Protein AF-A0A179ULR3-F1 (afdb_monomer_lite)

Radius of gyration: 44.04 Å; chains: 1; bounding box: 113×71×104 Å

Organism: Blastomyces gilchristii (strain SLH14081) (NCBI:txid559298)

pLDDT: mean 71.06, std 9.96, range [42.88, 90.12]

Sequence (145 aa):
MSAPRGSESINNPKGEFHPSAPRSPPMETHGHKPGTKVSPADYAPEFHAQTLPAGSAPEDRTFVSHTGGQPPEERTSAVDALGGADSRELNRGLGQPVWGETSAQLHHDGQAHRKHHGSGLEGVGASSREYVEEEKEMQQRRDFE

Structure (mmCIF, N/CA/C/O backbone):
data_AF-A0A179ULR3-F1
#
_entry.id   AF-A0A179ULR3-F1
#
loop_
_atom_site.group_PDB
_atom_site.id
_atom_site.type_symbol
_atom_site.label_atom_id
_atom_site.label_alt_id
_atom_site.label_comp_id
_atom_site.label_asym_id
_atom_site.label_entity_id
_atom_site.label_seq_id
_atom_site.pdbx_PDB_ins_code
_atom_site.Cartn_x
_atom_site.Cartn_y
_atom_site.Cartn_z
_atom_site.occupancy
_atom_site.B_iso_or_equiv
_atom_site.auth_seq_id
_atom_site.auth_comp_id
_atom_site.auth_asym_id
_atom_site.auth_atom_id
_atom_site.pdbx_PDB_model_num
ATOM 1 N N . MET A 1 1 ? -41.518 44.313 71.964 1.00 42.88 1 MET A N 1
ATOM 2 C CA . MET A 1 1 ? -40.438 43.843 71.069 1.00 42.88 1 MET A CA 1
ATOM 3 C C . MET A 1 1 ? -40.676 42.363 70.805 1.00 42.88 1 MET A C 1
ATOM 5 O O . MET A 1 1 ? -40.733 41.616 71.768 1.00 42.88 1 MET A O 1
ATOM 9 N N . SER A 1 2 ? -40.941 41.955 69.560 1.00 49.84 2 SER A N 1
ATOM 10 C CA . SER A 1 2 ? -41.242 40.555 69.206 1.00 49.84 2 SER A CA 1
ATOM 11 C C . SER A 1 2 ? -40.124 40.030 68.303 1.00 49.84 2 SER A C 1
ATOM 13 O O . SER A 1 2 ? -39.762 40.708 67.344 1.00 49.84 2 SER A O 1
ATOM 15 N N . ALA A 1 3 ? -39.530 38.888 68.655 1.00 57.38 3 ALA A N 1
ATOM 16 C CA . ALA A 1 3 ? -38.401 38.291 67.937 1.00 57.38 3 ALA A CA 1
ATOM 17 C C . ALA A 1 3 ? -38.831 37.731 66.562 1.00 57.38 3 ALA A C 1
ATOM 19 O O . ALA A 1 3 ? -39.972 37.273 66.431 1.00 57.38 3 ALA A O 1
ATOM 20 N N . PRO A 1 4 ? -37.956 37.734 65.535 1.00 59.72 4 PRO A N 1
ATOM 21 C CA . PRO A 1 4 ? -38.292 37.159 64.239 1.00 59.72 4 PRO A CA 1
ATOM 22 C C . PRO A 1 4 ? -38.415 35.633 64.348 1.00 59.72 4 PRO A C 1
ATOM 24 O O . PRO A 1 4 ? -37.504 34.943 64.800 1.00 59.72 4 PRO A O 1
ATOM 27 N N . ARG A 1 5 ? -39.571 35.109 63.930 1.00 60.22 5 ARG A N 1
ATOM 28 C CA . ARG A 1 5 ? -39.838 33.672 63.807 1.00 60.22 5 ARG A CA 1
ATOM 29 C C . ARG A 1 5 ? -39.088 33.136 62.586 1.00 60.22 5 ARG A C 1
ATOM 31 O O . ARG A 1 5 ? -39.277 33.673 61.498 1.00 60.22 5 ARG A O 1
ATOM 38 N N . GLY A 1 6 ? -38.307 32.067 62.754 1.00 58.66 6 GLY A N 1
ATOM 39 C CA . GLY A 1 6 ? -37.864 31.240 61.624 1.00 58.66 6 GLY A CA 1
ATOM 40 C C . GLY A 1 6 ? -36.360 31.017 61.446 1.00 58.66 6 GLY A C 1
ATOM 41 O O . GLY A 1 6 ? -35.927 30.836 60.313 1.00 58.66 6 GLY A O 1
ATOM 42 N N . SER A 1 7 ? -35.554 30.974 62.512 1.00 54.75 7 SER A N 1
ATOM 43 C CA . SER A 1 7 ? -34.154 30.520 62.405 1.00 54.75 7 SER A CA 1
ATOM 44 C C . SER A 1 7 ? -34.010 29.003 62.196 1.00 54.75 7 SER A C 1
ATOM 46 O O . SER A 1 7 ? -32.960 28.558 61.741 1.00 54.75 7 SER A O 1
ATOM 48 N N . GLU A 1 8 ? -35.053 28.202 62.452 1.00 54.31 8 GLU A N 1
ATOM 49 C CA . GLU A 1 8 ? -35.050 26.749 62.190 1.00 54.31 8 GLU A CA 1
ATOM 50 C C . GLU A 1 8 ? -34.986 26.376 60.695 1.00 54.31 8 GLU A C 1
ATOM 52 O O . GLU A 1 8 ? -34.669 25.238 60.364 1.00 54.31 8 GLU A O 1
ATOM 57 N N . SER A 1 9 ? -35.271 27.301 59.771 1.00 54.28 9 SER A N 1
ATOM 58 C CA . SER A 1 9 ? -35.356 26.991 58.333 1.00 54.28 9 SER A CA 1
ATOM 59 C C . SER A 1 9 ? -33.998 26.908 57.621 1.00 54.28 9 SER A C 1
ATOM 61 O O . SER A 1 9 ? -33.952 26.528 56.450 1.00 54.28 9 SER A O 1
ATOM 63 N N . ILE A 1 10 ? -32.902 27.308 58.270 1.00 55.03 10 ILE A N 1
ATOM 64 C CA . ILE A 1 10 ? -31.599 27.476 57.601 1.00 55.03 10 ILE A CA 1
ATOM 65 C C . ILE A 1 10 ? -30.764 26.186 57.666 1.00 55.03 10 ILE A C 1
ATOM 67 O O . ILE A 1 10 ? -29.912 25.954 56.815 1.00 55.03 10 ILE A O 1
ATOM 71 N N . ASN A 1 11 ? -31.063 25.292 58.612 1.00 55.16 11 ASN A N 1
ATOM 72 C CA . ASN A 1 11 ? -30.417 23.986 58.726 1.00 55.16 11 ASN A CA 1
ATOM 73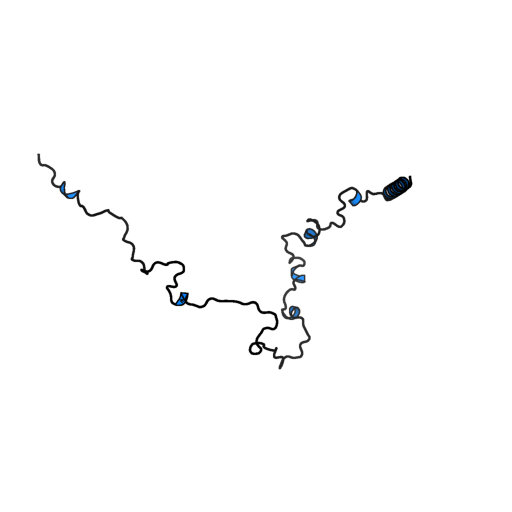 C C . ASN A 1 11 ? -31.318 22.906 58.138 1.00 55.16 11 ASN A C 1
ATOM 75 O O . ASN A 1 11 ? -31.872 22.073 58.847 1.00 55.16 11 ASN A O 1
ATOM 79 N N . ASN A 1 12 ? -31.482 22.930 56.823 1.00 56.69 12 ASN A N 1
ATOM 80 C CA . ASN A 1 12 ? -31.999 21.780 56.104 1.00 56.69 12 ASN A CA 1
ATOM 81 C C . ASN A 1 12 ? -30.788 20.869 55.818 1.00 56.69 12 ASN A C 1
ATOM 83 O O . ASN A 1 12 ? -30.002 21.218 54.939 1.00 56.69 12 ASN A O 1
ATOM 87 N N . PRO A 1 13 ? -30.584 19.730 56.514 1.00 58.28 13 PRO A N 1
ATOM 88 C CA . PRO A 1 13 ? -29.530 18.764 56.189 1.00 58.28 13 PRO A CA 1
ATOM 89 C C . PRO A 1 13 ? -29.923 17.966 54.936 1.00 58.28 13 PRO A C 1
ATOM 91 O O . PRO A 1 13 ? -29.931 16.738 54.924 1.00 58.28 13 PRO A O 1
ATOM 94 N N . LYS A 1 14 ? -30.340 18.663 53.878 1.00 58.66 14 LYS A N 1
ATOM 95 C CA . LYS A 1 14 ? -30.533 18.078 52.557 1.00 58.66 14 LYS A CA 1
ATOM 96 C C . LYS A 1 14 ? -29.258 18.379 51.800 1.00 58.66 14 LYS A C 1
ATOM 98 O O . LYS A 1 14 ? -28.868 19.538 51.723 1.00 58.66 14 LYS A O 1
ATOM 103 N N . GLY A 1 15 ? -28.600 17.300 51.393 1.00 65.81 15 GLY A N 1
ATOM 104 C CA . GLY A 1 15 ? -27.203 17.258 50.994 1.00 65.81 15 GLY A CA 1
ATOM 105 C C . GLY A 1 15 ? -26.801 18.230 49.891 1.00 65.81 15 GLY A C 1
ATOM 106 O O . GLY A 1 15 ? -27.606 18.978 49.342 1.00 65.81 15 GLY A O 1
ATOM 107 N N . GLU A 1 16 ? -25.504 18.195 49.612 1.00 74.56 16 GLU A N 1
ATOM 108 C CA . GLU A 1 16 ? -24.794 19.042 48.659 1.00 74.56 16 GLU A CA 1
ATOM 109 C C . GLU A 1 16 ? -25.622 19.320 47.394 1.00 74.56 16 GLU A C 1
ATOM 111 O O . GLU A 1 16 ? -26.046 18.414 46.673 1.00 74.56 16 GLU A O 1
ATOM 116 N N . PHE A 1 17 ? -25.887 20.604 47.137 1.00 71.94 17 PHE A N 1
ATOM 117 C CA . PHE A 1 17 ? -26.546 21.035 45.913 1.00 71.94 17 PHE A CA 1
ATOM 118 C C . PHE A 1 17 ? -25.580 20.832 44.744 1.00 71.94 17 PHE A C 1
ATOM 120 O O . PHE A 1 17 ? -24.633 21.600 44.565 1.00 71.94 17 PHE A O 1
ATOM 127 N N . HIS A 1 18 ? -25.822 19.800 43.939 1.00 74.62 18 HIS A N 1
ATOM 128 C CA . HIS A 1 18 ? -25.121 19.613 42.676 1.00 74.62 18 HIS A CA 1
ATOM 129 C C . HIS A 1 18 ? -25.953 20.223 41.535 1.00 74.62 18 HIS A C 1
ATOM 131 O O . HIS A 1 18 ? -27.077 19.779 41.303 1.00 74.62 18 HIS A O 1
ATOM 137 N N . PRO A 1 19 ? -25.425 21.207 40.778 1.00 79.06 19 PRO A N 1
ATOM 138 C CA . PRO A 1 19 ? -26.146 21.861 39.678 1.00 79.06 19 PRO A CA 1
ATOM 139 C C . PRO A 1 19 ? -26.298 20.973 38.429 1.00 79.06 19 PRO A C 1
ATOM 141 O O . PRO A 1 19 ? -26.779 21.435 37.397 1.00 79.06 19 PRO A O 1
ATOM 144 N N . SER A 1 20 ? -25.850 19.716 38.487 1.00 78.62 20 SER A N 1
ATOM 145 C CA . SER A 1 20 ? -25.815 18.794 37.356 1.00 78.62 20 SER A CA 1
ATOM 146 C C . SER A 1 20 ? -26.641 17.549 37.653 1.00 78.62 20 SER A C 1
ATOM 148 O O . SER A 1 20 ? -26.604 17.020 38.765 1.00 78.62 20 SER A O 1
ATOM 150 N N . ALA A 1 21 ? -27.380 17.083 36.646 1.00 80.62 21 ALA A N 1
ATOM 151 C CA . ALA A 1 21 ? -28.116 15.831 36.724 1.00 80.62 21 ALA A CA 1
ATOM 152 C C . ALA A 1 21 ? -27.153 14.646 36.945 1.00 80.62 21 ALA A C 1
ATOM 154 O O . ALA A 1 21 ? -26.027 14.662 36.435 1.00 80.62 21 ALA A O 1
ATOM 155 N N . PRO A 1 22 ? -27.579 13.600 37.677 1.00 80.50 22 PRO A N 1
ATOM 156 C CA . PRO A 1 22 ? -26.782 12.391 37.823 1.00 80.50 22 PRO A CA 1
ATOM 157 C C . PRO A 1 22 ? -26.508 11.773 36.448 1.00 80.50 22 PRO A C 1
ATOM 159 O O . PRO A 1 22 ? -27.369 11.765 35.566 1.00 80.50 22 PRO A O 1
ATOM 162 N N . ARG A 1 23 ? -25.288 11.259 36.266 1.00 82.44 23 ARG A N 1
ATOM 163 C CA . ARG A 1 23 ? -24.895 10.581 35.025 1.00 82.44 23 ARG A CA 1
ATOM 164 C C . ARG A 1 23 ? -25.773 9.348 34.811 1.00 82.44 23 ARG A C 1
ATOM 166 O O . ARG A 1 23 ? -26.115 8.656 35.770 1.00 82.44 23 ARG A O 1
ATOM 173 N N . SER A 1 24 ? -26.107 9.059 33.556 1.00 83.06 24 SER A N 1
ATOM 174 C CA . SER A 1 24 ? -26.761 7.802 33.198 1.00 83.06 24 SER A CA 1
ATOM 175 C C . SER A 1 24 ? -25.865 6.606 33.553 1.00 83.06 24 SER A C 1
ATOM 177 O O . SER A 1 24 ? -24.635 6.728 33.502 1.00 83.06 24 SER A O 1
ATOM 179 N N . PRO A 1 25 ? -26.455 5.451 33.911 1.00 79.19 25 PRO A N 1
ATOM 180 C CA . PRO A 1 25 ? -25.688 4.236 34.145 1.00 79.19 25 PRO A CA 1
ATOM 181 C C . PRO A 1 25 ? -24.912 3.841 32.877 1.00 79.19 25 PRO A C 1
ATOM 183 O O . PRO A 1 25 ? -25.381 4.105 31.764 1.00 79.19 25 PRO A O 1
ATOM 186 N N . PRO A 1 26 ? -23.723 3.229 33.021 1.00 78.31 26 PRO A N 1
ATOM 187 C CA . PRO A 1 26 ? -22.955 2.759 31.878 1.00 78.31 26 PRO A CA 1
ATOM 188 C C . PRO A 1 26 ? -23.745 1.677 31.131 1.00 78.31 26 PRO A C 1
ATOM 190 O O . PRO A 1 26 ? -24.406 0.845 31.752 1.00 78.31 26 PRO A O 1
ATOM 193 N N . MET A 1 27 ? -23.670 1.687 29.797 1.00 76.88 27 MET A N 1
ATOM 194 C CA . MET A 1 27 ? -24.340 0.682 28.956 1.00 76.88 27 MET A CA 1
ATOM 195 C C . MET A 1 27 ? -23.816 -0.736 29.213 1.00 76.88 27 MET A C 1
ATOM 197 O O . MET A 1 27 ? -24.531 -1.706 28.982 1.00 76.88 27 MET A O 1
ATOM 201 N N . GLU A 1 28 ? -22.592 -0.852 29.729 1.00 73.50 28 GLU A N 1
ATOM 202 C CA . GLU A 1 28 ? -21.959 -2.117 30.071 1.00 73.50 28 GLU A CA 1
ATOM 203 C C . GLU A 1 28 ? -21.415 -2.067 31.501 1.00 73.50 28 GLU A C 1
ATOM 205 O O . GLU A 1 28 ? -20.797 -1.092 31.927 1.00 73.50 28 GLU A O 1
ATOM 210 N N . THR A 1 29 ? -21.657 -3.132 32.263 1.00 70.06 29 THR A N 1
ATOM 211 C CA . THR A 1 29 ? -21.199 -3.269 33.658 1.00 70.06 29 THR A CA 1
ATOM 212 C C . THR A 1 29 ? -19.816 -3.918 33.759 1.00 70.06 29 THR A C 1
ATOM 214 O O . THR A 1 29 ? -19.234 -3.986 34.840 1.00 70.06 29 THR A O 1
ATOM 217 N N . HIS A 1 30 ? -19.288 -4.415 32.641 1.00 68.88 30 HIS A N 1
ATOM 218 C CA . HIS A 1 30 ? -18.014 -5.115 32.582 1.00 68.88 30 HIS A CA 1
ATOM 219 C C . HIS A 1 30 ? -16.918 -4.122 32.204 1.00 68.88 30 HIS A C 1
ATOM 221 O O . HIS A 1 30 ? -17.026 -3.409 31.211 1.00 68.88 30 HIS A O 1
ATOM 227 N N . GLY A 1 31 ? -15.853 -4.062 33.002 1.00 66.88 31 GLY A N 1
ATOM 228 C CA . GLY A 1 31 ? -14.692 -3.250 32.653 1.00 66.88 31 GLY A CA 1
ATOM 229 C C . GLY A 1 31 ? -14.012 -3.801 31.401 1.00 66.88 31 GLY A C 1
ATOM 230 O O . GLY A 1 31 ? -13.786 -5.009 31.303 1.00 66.88 31 GLY A O 1
ATOM 231 N N . HIS A 1 32 ? -13.633 -2.927 30.468 1.00 64.19 32 HIS A N 1
ATOM 232 C CA . HIS A 1 32 ? -12.744 -3.296 29.368 1.00 64.19 32 HIS A CA 1
ATOM 233 C C . HIS A 1 32 ? -11.360 -3.575 29.957 1.00 64.19 32 HIS A C 1
ATOM 235 O O . HIS A 1 32 ? -10.530 -2.676 30.070 1.00 64.19 32 HIS A O 1
ATOM 241 N N . LYS A 1 33 ? -11.113 -4.807 30.408 1.00 70.88 33 LYS A N 1
ATOM 242 C CA . LYS A 1 33 ? -9.755 -5.254 30.715 1.00 70.88 33 LYS A CA 1
ATOM 243 C C . LYS A 1 33 ? -9.058 -5.474 29.370 1.00 70.88 33 LYS A C 1
ATOM 245 O O . LYS A 1 33 ? -9.446 -6.407 28.663 1.00 70.88 33 LYS A O 1
ATOM 250 N N . PRO A 1 34 ? -8.059 -4.654 28.992 1.00 70.50 34 PRO A N 1
ATOM 251 C CA . PRO A 1 34 ? -7.331 -4.872 27.751 1.00 70.50 34 PRO A CA 1
ATOM 252 C C . PRO A 1 34 ? -6.758 -6.293 27.734 1.00 70.50 34 PRO A C 1
ATOM 254 O O . PRO A 1 34 ? -6.198 -6.752 28.732 1.00 70.50 34 PRO A O 1
ATOM 257 N N . GLY A 1 35 ? -6.949 -7.004 26.624 1.00 70.88 35 GLY A N 1
ATOM 258 C CA . GLY A 1 35 ? -6.501 -8.390 26.459 1.00 70.88 35 GLY A CA 1
ATOM 259 C C . GLY A 1 35 ? -7.485 -9.471 26.923 1.00 70.88 35 GLY A C 1
ATOM 260 O O . GLY A 1 35 ? -7.221 -10.648 26.687 1.00 70.88 35 GLY A O 1
ATOM 261 N N . THR A 1 36 ? -8.624 -9.124 27.531 1.00 78.12 36 THR A N 1
ATOM 262 C CA . THR A 1 36 ? -9.716 -10.088 27.739 1.00 78.12 36 THR A CA 1
ATOM 263 C C . THR A 1 36 ? -10.642 -10.062 26.526 1.00 78.12 36 THR A C 1
ATOM 265 O O . THR A 1 36 ? -11.163 -9.007 26.181 1.00 78.12 36 THR A O 1
ATOM 268 N N . LYS A 1 37 ? -10.863 -11.220 25.897 1.00 79.62 37 LYS A N 1
ATOM 269 C CA . LYS A 1 37 ? -11.879 -11.400 24.851 1.00 79.62 37 LYS A CA 1
ATOM 270 C C . LYS A 1 37 ? -13.258 -11.389 25.522 1.00 79.62 37 LYS A C 1
ATOM 272 O O . LYS A 1 37 ? -13.549 -12.295 26.298 1.00 79.62 37 LYS A O 1
ATOM 277 N N . VAL A 1 38 ? -14.048 -10.337 25.315 1.00 78.31 38 VAL A N 1
ATOM 278 C CA . VAL A 1 38 ? -15.362 -10.130 25.963 1.00 78.31 38 VAL A CA 1
ATOM 279 C C . VAL A 1 38 ? -16.501 -10.352 24.968 1.00 78.31 38 VAL A C 1
ATOM 281 O O . VAL A 1 38 ? -17.589 -10.772 25.358 1.00 78.31 38 VAL A O 1
ATOM 284 N N . SER A 1 39 ? -16.253 -10.123 23.678 1.00 80.56 39 SER A N 1
ATOM 285 C CA . SER A 1 39 ? -17.230 -10.321 22.612 1.00 80.56 39 SER A CA 1
ATOM 286 C C . SER A 1 39 ? -16.961 -11.615 21.827 1.00 80.56 39 SER A C 1
ATOM 288 O O . SER A 1 39 ? -15.806 -12.023 21.693 1.00 80.56 39 SER A O 1
ATOM 290 N N . PRO A 1 40 ? -17.989 -12.257 21.234 1.00 78.44 40 PRO A N 1
ATOM 291 C CA . PRO A 1 40 ? -17.790 -13.372 20.304 1.00 78.44 40 PRO A CA 1
ATOM 292 C C . PRO A 1 40 ? -16.865 -13.028 19.126 1.00 78.44 40 PRO A C 1
ATOM 294 O O . PRO A 1 40 ? -16.149 -13.899 18.638 1.00 78.44 40 PRO A O 1
ATOM 297 N N . ALA A 1 41 ? -16.847 -11.762 18.690 1.00 80.56 41 ALA A N 1
ATOM 298 C CA . ALA A 1 41 ? -15.983 -11.294 17.610 1.00 80.56 41 ALA A CA 1
ATOM 299 C C . ALA A 1 41 ? -14.495 -11.300 18.001 1.00 80.56 41 ALA A C 1
ATOM 301 O O . ALA A 1 41 ? -13.642 -11.519 17.145 1.00 80.56 41 ALA A O 1
ATOM 302 N N . ASP A 1 42 ? -14.173 -11.155 19.289 1.00 80.19 42 ASP A N 1
ATOM 303 C CA . ASP A 1 42 ? -12.788 -11.162 19.779 1.00 80.19 42 ASP A CA 1
ATOM 304 C C . ASP A 1 42 ? -12.137 -12.552 19.646 1.00 80.19 42 ASP A C 1
ATOM 306 O O . ASP A 1 42 ? -10.910 -12.689 19.646 1.00 80.19 42 ASP A O 1
ATOM 310 N N . TYR A 1 43 ? -12.946 -13.611 19.535 1.00 82.50 43 TYR A N 1
ATOM 311 C CA . TYR A 1 43 ? -12.490 -14.986 19.314 1.00 82.50 43 TYR A CA 1
ATOM 312 C C . TYR A 1 43 ? -12.234 -15.311 17.841 1.00 82.50 43 TYR A C 1
ATOM 314 O O . TYR A 1 43 ? -11.872 -16.449 17.538 1.00 82.50 43 TYR A O 1
ATOM 322 N N . ALA A 1 44 ? -12.393 -14.342 16.934 1.00 86.31 44 ALA A N 1
ATOM 323 C CA . ALA A 1 44 ? -12.051 -14.537 15.535 1.00 86.31 44 ALA A CA 1
ATOM 324 C C . ALA A 1 44 ? -10.577 -14.971 15.391 1.00 86.31 44 ALA A C 1
ATOM 326 O O . ALA A 1 44 ? -9.711 -14.471 16.120 1.00 86.31 44 ALA A O 1
ATOM 327 N N . PRO A 1 45 ? -10.281 -15.920 14.485 1.00 87.94 45 PRO A N 1
ATOM 328 C CA . PRO A 1 45 ? -8.910 -16.300 14.192 1.00 87.94 45 PRO A CA 1
ATOM 329 C C . PRO A 1 45 ? -8.146 -15.106 13.620 1.00 87.94 45 PRO A C 1
ATOM 331 O O . PRO A 1 45 ? -8.690 -14.292 12.870 1.00 87.94 45 PRO A O 1
ATOM 334 N N . GLU A 1 46 ? -6.869 -15.019 13.968 1.00 86.12 46 GLU A N 1
ATOM 335 C CA . GLU A 1 46 ? -5.982 -13.992 13.444 1.00 86.12 46 GLU A CA 1
ATOM 336 C C . GLU A 1 46 ? -5.531 -14.350 12.023 1.00 86.12 46 GLU A C 1
ATOM 338 O O . GLU A 1 46 ? -5.418 -15.519 11.642 1.00 86.12 46 GLU A O 1
ATOM 343 N N . PHE A 1 47 ? -5.294 -13.322 11.211 1.00 89.88 47 PHE A N 1
ATOM 344 C CA . PHE A 1 47 ? -4.761 -13.502 9.869 1.00 89.88 47 PHE A CA 1
ATOM 345 C C . PHE A 1 47 ? -3.250 -13.753 9.938 1.00 89.88 47 PHE A C 1
ATOM 347 O O . PHE A 1 47 ? -2.499 -12.925 10.453 1.00 89.88 47 PHE A O 1
ATOM 354 N N . HIS A 1 48 ? -2.801 -14.866 9.357 1.00 87.38 48 HIS A N 1
ATOM 355 C CA . HIS A 1 48 ? -1.385 -15.201 9.230 1.00 87.38 48 HIS A CA 1
ATOM 356 C C . HIS A 1 48 ? -1.019 -15.369 7.755 1.00 87.38 48 HIS A C 1
ATOM 358 O O . HIS A 1 48 ? -1.523 -16.265 7.079 1.00 87.38 48 HIS A O 1
ATOM 364 N N . ALA A 1 49 ? -0.118 -14.520 7.262 1.00 89.25 49 ALA A N 1
ATOM 365 C CA . ALA A 1 49 ? 0.480 -14.671 5.941 1.00 89.25 49 ALA A CA 1
ATOM 366 C C . ALA A 1 49 ? 1.820 -15.409 6.048 1.00 89.25 49 ALA A C 1
ATOM 368 O O . ALA A 1 49 ? 2.614 -15.142 6.950 1.00 89.25 49 ALA A O 1
ATOM 369 N N . GLN A 1 50 ? 2.081 -16.316 5.109 1.00 87.81 50 GLN A N 1
ATOM 370 C CA . GLN A 1 50 ? 3.373 -16.980 4.950 1.00 87.81 50 GLN A CA 1
ATOM 371 C C . GLN A 1 50 ? 3.926 -16.664 3.563 1.00 87.81 50 GLN A C 1
ATOM 373 O O . GLN A 1 50 ? 3.207 -16.756 2.567 1.00 87.81 50 GLN A O 1
ATOM 378 N N . THR A 1 51 ? 5.205 -16.304 3.496 1.00 90.12 51 THR A N 1
ATOM 379 C CA . THR A 1 51 ? 5.904 -16.117 2.223 1.00 90.12 51 THR A CA 1
ATOM 380 C C . THR A 1 51 ? 6.376 -17.474 1.721 1.00 90.12 51 THR A C 1
ATOM 382 O O . THR A 1 51 ? 7.185 -18.129 2.376 1.00 90.12 51 THR A O 1
ATOM 385 N N . LEU A 1 52 ? 5.876 -17.896 0.562 1.00 88.62 52 LEU A N 1
ATOM 386 C CA . LEU A 1 52 ? 6.266 -19.149 -0.083 1.00 88.62 52 LEU A CA 1
ATOM 387 C C . LEU A 1 52 ? 7.250 -18.881 -1.235 1.00 88.62 52 LEU A C 1
ATOM 389 O O . LEU A 1 52 ? 7.166 -17.824 -1.868 1.00 88.62 52 LEU A O 1
ATOM 393 N N . PRO A 1 53 ? 8.174 -19.813 -1.539 1.00 89.38 53 PRO A N 1
ATOM 394 C CA . PRO A 1 53 ? 9.035 -19.689 -2.708 1.00 89.38 53 PRO A CA 1
ATOM 395 C C . PRO A 1 53 ? 8.220 -19.770 -4.006 1.00 89.38 53 PRO A C 1
ATOM 397 O O . PRO A 1 53 ? 7.142 -20.375 -4.052 1.00 89.38 53 PRO A O 1
ATOM 400 N N . ALA A 1 54 ? 8.744 -19.166 -5.075 1.00 85.94 54 ALA A N 1
ATOM 401 C CA . ALA A 1 54 ? 8.110 -19.190 -6.391 1.00 85.94 54 ALA A CA 1
ATOM 402 C C . ALA A 1 54 ? 7.833 -20.636 -6.845 1.00 85.94 54 ALA A C 1
ATOM 404 O O . ALA A 1 54 ? 8.673 -21.515 -6.671 1.00 85.94 54 ALA A O 1
ATOM 405 N N . GLY A 1 55 ? 6.647 -20.879 -7.408 1.00 85.25 55 GLY A N 1
ATOM 406 C CA . GLY A 1 55 ? 6.223 -22.215 -7.845 1.00 85.25 55 GLY A CA 1
ATOM 407 C C . GLY A 1 55 ? 5.569 -23.088 -6.765 1.00 85.25 55 GLY A C 1
ATOM 408 O O . GLY A 1 55 ? 5.141 -24.188 -7.080 1.00 85.25 55 GLY A O 1
ATOM 409 N N . SER A 1 56 ? 5.411 -22.609 -5.525 1.00 87.06 56 SER A N 1
ATOM 410 C CA . SER A 1 56 ? 4.707 -23.351 -4.453 1.00 87.06 56 SER A CA 1
ATOM 411 C C . SER A 1 56 ? 3.175 -23.267 -4.531 1.00 87.06 56 SER A C 1
ATOM 413 O O . SER A 1 56 ? 2.484 -23.599 -3.567 1.00 87.06 56 SER A O 1
ATOM 415 N N . ALA A 1 57 ? 2.633 -22.745 -5.633 1.00 86.62 57 ALA A N 1
ATOM 416 C CA . ALA A 1 57 ? 1.194 -22.654 -5.820 1.00 86.62 57 ALA A CA 1
ATOM 417 C C . ALA A 1 57 ? 0.629 -24.068 -6.061 1.00 86.62 57 ALA A C 1
ATOM 419 O O . ALA A 1 57 ? 1.190 -24.805 -6.871 1.00 86.62 57 ALA A O 1
ATOM 420 N N . PRO A 1 58 ? -0.449 -24.478 -5.368 1.00 88.00 58 PRO A N 1
ATOM 421 C CA . PRO A 1 58 ? -1.041 -25.795 -5.580 1.00 88.00 58 PRO A CA 1
ATOM 422 C C . PRO A 1 58 ? -1.633 -25.902 -6.992 1.00 88.00 58 PRO A C 1
ATOM 424 O O . PRO A 1 58 ? -2.150 -24.915 -7.522 1.00 88.00 58 PRO A O 1
ATOM 427 N N . GLU A 1 59 ? -1.588 -27.097 -7.589 1.00 83.31 59 GLU A N 1
ATOM 428 C CA . GLU A 1 59 ? -2.046 -27.337 -8.968 1.00 83.31 59 GLU A CA 1
ATOM 429 C C . GLU A 1 59 ? -3.514 -26.920 -9.164 1.00 83.31 59 GLU A C 1
ATOM 431 O O . GLU A 1 59 ? -3.818 -26.182 -10.097 1.00 83.31 59 GLU A O 1
ATOM 436 N N . ASP A 1 60 ? -4.393 -27.238 -8.206 1.00 85.75 60 ASP A N 1
ATOM 437 C CA . ASP A 1 60 ? -5.825 -26.882 -8.227 1.00 85.75 60 ASP A CA 1
ATOM 438 C C . ASP A 1 60 ? -6.110 -25.367 -8.184 1.00 85.75 60 ASP A C 1
ATOM 440 O O . ASP A 1 60 ? -7.249 -24.930 -8.364 1.00 85.75 60 ASP A O 1
ATOM 444 N N . ARG A 1 61 ? -5.094 -24.542 -7.898 1.00 81.25 61 ARG A N 1
ATOM 445 C CA . ARG A 1 61 ? -5.172 -23.069 -7.944 1.00 81.25 61 ARG A CA 1
ATOM 446 C C . ARG A 1 61 ? -4.149 -22.452 -8.892 1.00 81.25 61 ARG A C 1
ATOM 448 O O . ARG A 1 61 ? -3.960 -21.236 -8.879 1.00 81.25 61 ARG A O 1
ATOM 455 N N . THR A 1 62 ? -3.503 -23.278 -9.708 1.00 82.94 62 THR A N 1
ATOM 456 C CA . THR A 1 62 ? -2.606 -22.845 -10.772 1.00 82.94 62 THR A CA 1
ATOM 457 C C . THR A 1 62 ? -3.384 -22.895 -12.079 1.00 82.94 62 THR A C 1
ATOM 459 O O . THR A 1 62 ? -3.628 -23.959 -12.637 1.00 82.94 62 THR A O 1
ATOM 462 N N . PHE A 1 63 ? -3.813 -21.734 -12.567 1.00 80.75 63 PHE A N 1
ATOM 463 C CA . PHE A 1 63 ? -4.574 -21.645 -13.811 1.00 80.75 63 PHE A CA 1
ATOM 464 C C . PHE A 1 63 ? -3.638 -21.341 -14.977 1.00 80.75 63 PHE A C 1
ATOM 466 O O . PHE A 1 63 ? -2.867 -20.382 -14.933 1.00 80.75 63 PHE A O 1
ATOM 473 N N . VAL A 1 64 ? -3.722 -22.147 -16.034 1.00 80.12 64 VAL A N 1
ATOM 474 C CA . VAL A 1 64 ? -3.039 -21.874 -17.302 1.00 80.12 64 VAL A CA 1
ATOM 475 C C . VAL A 1 64 ? -3.893 -20.902 -18.115 1.00 80.12 64 VAL A C 1
ATOM 477 O O . VAL A 1 64 ? -5.118 -21.022 -18.147 1.00 80.12 64 VAL A O 1
ATOM 480 N N . SER A 1 65 ? -3.258 -19.939 -18.785 1.00 75.88 65 SER A N 1
ATOM 481 C CA . SER A 1 65 ? -3.941 -19.014 -19.691 1.00 75.88 65 SER A CA 1
ATOM 482 C C . SER A 1 65 ? -4.695 -19.786 -20.780 1.00 75.88 65 SER A C 1
ATOM 484 O O . SER A 1 65 ? -4.093 -20.499 -21.582 1.00 75.88 65 SER A O 1
ATOM 486 N N . HIS A 1 66 ? -6.020 -19.639 -20.824 1.00 71.06 66 HIS A N 1
ATOM 487 C CA . HIS A 1 66 ? -6.853 -20.253 -21.852 1.00 71.06 66 HIS A CA 1
ATOM 488 C C . HIS A 1 66 ? -6.774 -19.428 -23.145 1.00 71.06 66 HIS A C 1
ATOM 490 O O . HIS A 1 66 ? -7.463 -18.423 -23.294 1.00 71.06 66 HIS A O 1
ATOM 496 N N . THR A 1 67 ? -5.951 -19.857 -24.101 1.00 68.00 67 THR A N 1
ATOM 497 C CA . THR A 1 67 ? -5.773 -19.173 -25.399 1.00 68.00 67 THR A CA 1
ATOM 498 C C . THR A 1 67 ? -6.776 -19.607 -26.472 1.00 68.00 67 THR A C 1
ATOM 500 O O . THR A 1 67 ? -6.751 -19.092 -27.588 1.00 68.00 67 THR A O 1
ATOM 503 N N . GLY A 1 68 ? -7.680 -20.543 -26.162 1.00 57.12 68 GLY A N 1
ATOM 504 C CA . GLY A 1 68 ? -8.691 -21.030 -27.102 1.00 57.12 68 GLY A CA 1
ATOM 505 C C . GLY A 1 68 ? -9.708 -19.947 -27.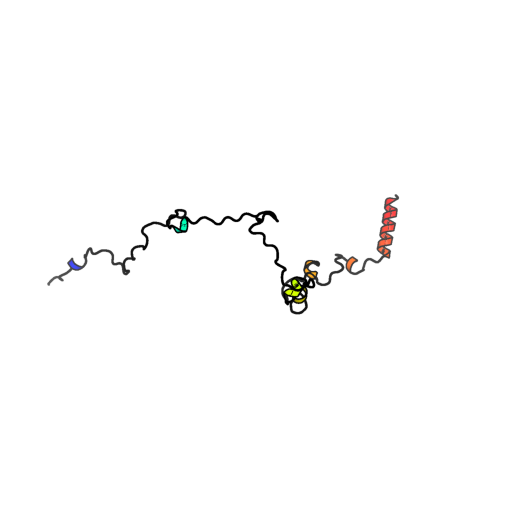465 1.00 57.12 68 GLY A C 1
ATOM 506 O O . GLY A 1 68 ? -10.706 -19.788 -26.770 1.00 57.12 68 GLY A O 1
ATOM 507 N N . GLY A 1 69 ? -9.440 -19.212 -28.547 1.00 60.28 69 GLY A N 1
ATOM 508 C CA . GLY A 1 69 ? -10.344 -18.220 -29.137 1.00 60.28 69 GLY A CA 1
ATOM 509 C C . GLY A 1 69 ? -9.711 -16.863 -29.454 1.00 60.28 69 GLY A C 1
ATOM 510 O O . GLY A 1 69 ? -10.345 -16.069 -30.142 1.00 60.28 69 GLY A O 1
ATOM 511 N N . GLN A 1 70 ? -8.486 -16.589 -28.996 1.00 59.41 70 GLN A N 1
ATOM 512 C CA . GLN A 1 70 ? -7.769 -15.373 -29.387 1.00 59.41 70 GLN A CA 1
ATOM 513 C C . GLN A 1 70 ? -7.029 -15.604 -30.716 1.00 59.41 70 GLN A C 1
ATOM 515 O O . GLN A 1 70 ? -6.407 -16.661 -30.880 1.00 59.41 70 GLN A O 1
ATOM 520 N N . PRO A 1 71 ? -7.088 -14.663 -31.682 1.00 58.28 71 PRO A N 1
ATOM 521 C CA . PRO A 1 71 ? -6.180 -14.690 -32.826 1.00 58.28 71 PRO A CA 1
ATOM 522 C C . PRO A 1 71 ? -4.732 -14.718 -32.306 1.00 58.28 71 PRO A C 1
ATOM 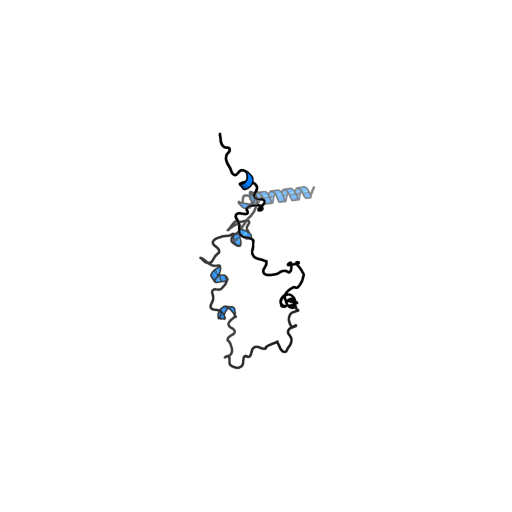524 O O . PRO A 1 71 ? -4.495 -14.229 -31.201 1.00 58.28 71 PRO A O 1
ATOM 527 N N . PRO A 1 72 ? -3.766 -15.306 -33.039 1.00 58.47 72 PRO A N 1
ATOM 528 C CA . PRO A 1 72 ? -2.377 -15.326 -32.598 1.00 58.47 72 PRO A CA 1
ATOM 529 C C . PRO A 1 72 ? -1.947 -13.889 -32.321 1.00 58.47 72 PRO A C 1
ATOM 531 O O . PRO A 1 72 ? -1.849 -13.087 -33.248 1.00 58.47 72 PRO A O 1
ATOM 534 N N . GLU A 1 73 ? -1.763 -13.561 -31.042 1.00 59.88 73 GLU A N 1
ATOM 535 C CA . GLU A 1 73 ? -1.289 -12.251 -30.641 1.00 59.88 73 GLU A CA 1
ATOM 536 C C . GLU A 1 73 ? 0.087 -12.076 -31.288 1.00 59.88 73 GLU A C 1
ATOM 538 O O . GLU A 1 73 ? 1.061 -12.749 -30.928 1.00 59.88 73 GLU A O 1
ATOM 543 N N . GLU A 1 74 ? 0.174 -11.188 -32.284 1.00 61.31 74 GLU A N 1
ATOM 544 C CA . GLU A 1 74 ? 1.404 -10.430 -32.472 1.00 61.31 74 GLU A CA 1
ATOM 545 C C . GLU A 1 74 ? 1.798 -9.983 -31.072 1.00 61.31 74 GLU A C 1
ATOM 547 O O . GLU A 1 74 ? 0.994 -9.351 -30.393 1.00 61.31 74 GLU A O 1
ATOM 552 N N . ARG A 1 75 ? 2.963 -10.438 -30.603 1.00 58.59 75 ARG A N 1
ATOM 553 C CA . ARG A 1 75 ? 3.444 -10.237 -29.235 1.00 58.59 75 ARG A CA 1
ATOM 554 C C . ARG A 1 75 ? 3.678 -8.746 -29.007 1.00 58.59 75 ARG A C 1
ATOM 556 O O . ARG A 1 75 ? 4.817 -8.287 -29.033 1.00 58.59 75 ARG A O 1
ATOM 563 N N . THR A 1 76 ? 2.609 -7.987 -28.836 1.00 59.03 76 THR A N 1
ATOM 564 C CA . THR A 1 76 ? 2.664 -6.621 -28.360 1.00 59.03 76 THR A CA 1
ATOM 565 C C . THR A 1 76 ? 3.127 -6.719 -26.920 1.00 59.03 76 THR A C 1
ATOM 567 O O . THR A 1 76 ? 2.701 -7.583 -26.146 1.00 59.03 76 THR A O 1
ATOM 570 N N . SER A 1 77 ? 4.133 -5.926 -26.578 1.00 65.12 77 SER A N 1
ATOM 571 C CA . SER A 1 77 ? 4.629 -5.948 -25.215 1.00 65.12 77 SER A CA 1
ATOM 572 C C . SER A 1 77 ? 3.506 -5.456 -24.294 1.00 65.12 77 SER A C 1
ATOM 574 O O . SER A 1 77 ? 2.699 -4.620 -24.693 1.00 65.12 77 SER A O 1
ATOM 576 N N . ALA A 1 78 ? 3.412 -5.970 -23.062 1.00 61.94 78 ALA A N 1
ATOM 577 C CA . ALA A 1 78 ? 2.328 -5.597 -22.140 1.00 61.94 78 ALA A CA 1
ATOM 578 C C . ALA A 1 78 ? 2.210 -4.071 -21.932 1.00 61.94 78 ALA A C 1
ATOM 580 O O . ALA A 1 78 ? 1.140 -3.568 -21.599 1.00 61.94 78 ALA A O 1
ATOM 581 N N . VAL A 1 79 ? 3.308 -3.343 -22.155 1.00 64.25 79 VAL A N 1
ATOM 582 C CA . VAL A 1 79 ? 3.349 -1.882 -22.116 1.00 64.25 79 VAL A CA 1
ATOM 583 C C . VAL A 1 79 ? 2.661 -1.231 -23.325 1.00 64.25 79 VAL A C 1
ATOM 585 O O . VAL A 1 79 ? 1.939 -0.256 -23.139 1.00 64.25 79 VAL A O 1
ATOM 588 N N . ASP A 1 80 ? 2.753 -1.821 -24.522 1.00 64.56 80 ASP A N 1
ATOM 589 C CA . ASP A 1 80 ? 2.044 -1.347 -25.722 1.00 64.56 80 ASP A CA 1
ATOM 590 C C . ASP A 1 80 ? 0.522 -1.542 -25.605 1.00 64.56 80 ASP A C 1
ATOM 592 O O . ASP A 1 80 ? -0.259 -0.766 -26.155 1.00 64.56 80 ASP A O 1
ATOM 596 N N . ALA A 1 81 ? 0.083 -2.566 -24.863 1.00 63.03 81 ALA A N 1
ATOM 597 C CA . ALA A 1 81 ? -1.334 -2.878 -24.671 1.00 63.03 81 ALA A CA 1
ATOM 598 C C . ALA A 1 81 ? -2.051 -1.926 -23.695 1.00 63.03 81 ALA A C 1
ATOM 600 O O . ALA A 1 81 ? -3.270 -1.772 -23.774 1.00 63.03 81 ALA A O 1
ATOM 601 N N . LEU A 1 82 ? -1.322 -1.276 -22.776 1.00 67.12 82 LEU A N 1
ATOM 602 C CA . LEU A 1 82 ? -1.920 -0.381 -21.777 1.00 67.12 82 LEU A CA 1
ATOM 603 C C . LEU A 1 82 ? -2.303 1.000 -22.337 1.00 67.12 82 LEU A C 1
ATOM 605 O O . LEU A 1 82 ? -2.987 1.751 -21.641 1.00 67.12 82 LEU A O 1
ATOM 609 N N . GLY A 1 83 ? -1.887 1.342 -23.566 1.00 68.19 83 GLY A N 1
ATOM 610 C CA . GLY A 1 83 ? -2.256 2.595 -24.244 1.00 68.19 83 GLY A CA 1
ATOM 611 C C . GLY A 1 83 ? -1.895 3.872 -23.470 1.00 68.19 83 GLY A C 1
ATOM 612 O O . GLY A 1 83 ? -2.482 4.927 -23.713 1.00 68.19 83 GLY A O 1
ATOM 613 N N . GLY A 1 84 ? -0.981 3.768 -22.503 1.00 74.69 84 GLY A N 1
ATOM 614 C CA . GLY A 1 84 ? -0.595 4.837 -21.588 1.00 74.69 84 GLY A CA 1
ATOM 615 C C . GLY A 1 84 ? 0.770 5.424 -21.928 1.00 74.69 84 GLY A C 1
ATOM 616 O O . GLY A 1 84 ? 1.574 4.797 -22.611 1.00 74.69 84 GLY A O 1
ATOM 617 N N . ALA A 1 85 ? 1.033 6.630 -21.421 1.00 71.81 85 ALA A N 1
ATOM 618 C CA . ALA A 1 85 ? 2.327 7.276 -21.591 1.00 71.81 85 ALA A CA 1
ATOM 619 C C . ALA A 1 85 ? 3.421 6.482 -20.870 1.00 71.81 85 ALA A C 1
ATOM 621 O O . ALA A 1 85 ? 3.323 6.198 -19.671 1.00 71.81 85 ALA A O 1
ATOM 622 N N . ASP A 1 86 ? 4.479 6.158 -21.604 1.00 74.12 86 ASP A N 1
ATOM 623 C CA . ASP A 1 86 ? 5.617 5.431 -21.062 1.00 74.12 86 ASP A CA 1
ATOM 624 C C . ASP A 1 86 ? 6.360 6.275 -20.019 1.00 74.12 86 ASP A C 1
ATOM 626 O O . ASP A 1 86 ? 6.400 7.506 -20.090 1.00 74.12 86 ASP A O 1
ATOM 630 N N . SER A 1 87 ? 7.061 5.637 -19.076 1.00 74.06 87 SER A N 1
ATOM 631 C CA . SER A 1 87 ? 7.887 6.359 -18.087 1.00 74.06 87 SER A CA 1
ATOM 632 C C . SER A 1 87 ? 8.935 7.275 -18.741 1.00 74.06 87 SER A C 1
ATOM 634 O O . SER A 1 87 ? 9.325 8.296 -18.169 1.00 74.06 87 SER A O 1
ATOM 636 N N . ARG A 1 88 ? 9.358 6.941 -19.969 1.00 72.44 88 ARG A N 1
ATOM 637 C CA . ARG A 1 88 ? 10.223 7.772 -20.816 1.00 72.44 88 ARG A CA 1
ATOM 638 C C . ARG A 1 88 ? 9.519 9.011 -21.357 1.00 72.44 88 ARG A C 1
ATOM 640 O O . ARG A 1 88 ? 10.182 10.026 -21.528 1.00 72.44 88 ARG A O 1
ATOM 647 N N . GLU A 1 89 ? 8.229 8.935 -21.659 1.00 73.69 89 GLU A N 1
ATOM 648 C CA . GLU A 1 89 ? 7.433 10.071 -22.131 1.00 73.69 89 GLU A CA 1
ATOM 649 C C . GLU A 1 89 ? 7.073 11.000 -20.975 1.00 73.69 89 GLU A C 1
ATOM 651 O O . GLU A 1 89 ? 7.201 12.214 -21.107 1.00 73.69 89 GLU A O 1
ATOM 656 N N . LEU A 1 90 ? 6.745 10.431 -19.811 1.00 74.81 90 LEU A N 1
ATOM 657 C CA . LEU A 1 90 ? 6.487 11.194 -18.592 1.00 74.81 90 LEU A CA 1
ATOM 658 C C . LEU A 1 90 ? 7.731 11.940 -18.099 1.00 74.81 90 LEU A C 1
ATOM 660 O O . LEU A 1 90 ? 7.610 13.055 -17.629 1.00 74.81 90 LEU A O 1
ATOM 664 N N . ASN A 1 91 ? 8.940 11.393 -18.251 1.00 74.12 91 ASN A N 1
ATOM 665 C CA . ASN A 1 91 ? 10.178 12.060 -17.815 1.00 74.12 91 ASN A CA 1
ATOM 666 C C . ASN A 1 91 ? 10.846 12.933 -18.901 1.00 74.12 91 ASN A C 1
ATOM 668 O O . ASN A 1 91 ? 12.057 13.177 -18.847 1.00 74.12 91 ASN A O 1
ATOM 672 N N . ARG A 1 92 ? 10.092 13.415 -19.898 1.00 75.38 92 ARG A N 1
ATOM 673 C CA . ARG A 1 92 ? 10.564 14.365 -20.924 1.00 75.38 92 ARG A CA 1
ATOM 674 C C . ARG A 1 92 ? 9.787 15.682 -20.855 1.00 75.38 92 ARG A C 1
ATOM 676 O O . ARG A 1 92 ? 8.603 15.708 -20.536 1.00 75.38 92 ARG A O 1
ATOM 683 N N . GLY A 1 93 ? 10.449 16.787 -21.207 1.00 74.62 93 GLY A N 1
ATOM 684 C CA . GLY A 1 93 ? 9.817 18.106 -21.330 1.00 74.62 93 GLY A CA 1
ATOM 685 C C . GLY A 1 93 ? 9.098 18.551 -20.051 1.00 74.62 93 GLY A C 1
ATOM 686 O O . GLY A 1 93 ? 9.700 18.582 -18.984 1.00 74.62 93 GLY A O 1
ATOM 687 N N . LEU A 1 94 ? 7.806 18.878 -20.171 1.00 69.31 94 LEU A N 1
ATOM 688 C CA . LEU A 1 94 ? 6.960 19.362 -19.069 1.00 69.31 94 LEU A CA 1
ATOM 689 C C . LEU A 1 94 ? 6.589 18.288 -18.032 1.00 69.31 94 LEU A C 1
ATOM 691 O O . LEU A 1 94 ? 6.053 18.634 -16.984 1.00 69.31 94 LEU A O 1
ATOM 695 N N . GLY A 1 95 ? 6.834 17.007 -18.319 1.00 71.12 95 GLY A N 1
ATOM 696 C CA . GLY A 1 95 ? 6.589 15.922 -17.369 1.00 71.12 95 GLY A CA 1
ATOM 697 C C . GLY A 1 95 ? 7.769 15.653 -16.429 1.00 71.12 95 GLY A C 1
ATOM 698 O O . GLY A 1 95 ? 7.617 14.928 -15.445 1.00 71.12 95 GLY A O 1
ATOM 699 N N . GLN A 1 96 ? 8.939 16.258 -16.687 1.00 73.12 96 GLN A N 1
ATOM 700 C CA . GLN A 1 96 ? 10.045 16.181 -15.738 1.00 73.12 96 GLN A CA 1
ATOM 701 C C . GLN A 1 96 ? 9.637 16.833 -14.417 1.00 73.12 96 GLN A C 1
ATOM 703 O O . GLN A 1 96 ? 9.033 17.910 -14.435 1.00 73.12 96 GLN A O 1
ATOM 708 N N . PRO A 1 97 ? 9.968 16.215 -13.269 1.00 69.19 97 PRO A N 1
ATOM 709 C CA . PRO A 1 97 ? 9.737 16.849 -11.986 1.00 69.19 97 PRO A CA 1
ATOM 710 C C . PRO A 1 97 ? 10.469 18.195 -11.981 1.00 69.19 97 PRO A C 1
ATOM 712 O O . PRO A 1 97 ? 11.694 18.255 -11.985 1.00 69.19 97 PRO A O 1
ATOM 715 N N . VAL A 1 98 ? 9.697 19.287 -11.989 1.00 68.31 98 VAL A N 1
ATOM 716 C CA . VAL A 1 98 ? 10.210 20.672 -11.936 1.00 68.31 98 VAL A CA 1
ATOM 717 C C . VAL A 1 98 ? 10.902 20.949 -10.590 1.00 68.31 98 VAL A C 1
ATOM 719 O O . VAL A 1 98 ? 11.601 21.944 -10.424 1.00 68.31 98 VAL A O 1
ATOM 722 N N . TRP A 1 99 ? 10.713 20.048 -9.624 1.00 72.44 99 TRP A N 1
ATOM 723 C CA . TRP A 1 99 ? 11.199 20.140 -8.259 1.00 72.44 99 TRP A CA 1
ATOM 724 C C . TRP A 1 99 ? 12.108 18.950 -7.949 1.00 72.44 99 TRP A C 1
ATOM 726 O O . TRP A 1 99 ? 11.679 17.801 -8.050 1.00 72.44 99 TRP A O 1
ATOM 736 N N . GLY A 1 100 ? 13.346 19.236 -7.543 1.00 75.56 100 GLY A N 1
ATOM 737 C CA . GLY A 1 100 ? 14.357 18.239 -7.180 1.00 75.56 100 GLY A CA 1
ATOM 738 C C . GLY A 1 100 ? 15.656 18.380 -7.976 1.00 75.56 100 GLY A C 1
ATOM 739 O O . GLY A 1 100 ? 15.753 19.187 -8.899 1.00 75.56 100 GLY A O 1
ATOM 740 N N . GLU A 1 101 ? 16.669 17.600 -7.598 1.00 76.19 101 GLU A N 1
ATOM 741 C CA . GLU A 1 101 ? 17.925 17.502 -8.347 1.00 76.19 101 GLU A CA 1
ATOM 742 C C . GLU A 1 101 ? 17.754 16.539 -9.528 1.00 76.19 101 GLU A C 1
ATOM 744 O O . GLU A 1 101 ? 17.274 15.414 -9.377 1.00 76.19 101 GLU A O 1
ATOM 749 N N . THR A 1 102 ? 18.146 16.971 -10.727 1.00 77.88 102 THR A N 1
ATOM 750 C CA . THR A 1 102 ? 18.175 16.091 -11.903 1.00 77.88 102 THR A CA 1
ATOM 751 C C . THR A 1 102 ? 19.198 14.968 -11.704 1.00 77.88 102 THR A C 1
ATOM 753 O O . THR A 1 102 ? 20.172 15.126 -10.973 1.00 77.88 102 THR A O 1
ATOM 756 N N . SER A 1 103 ? 19.041 13.834 -12.396 1.00 75.38 103 SER A N 1
ATOM 757 C CA . SER A 1 103 ? 20.022 12.733 -12.330 1.00 75.38 103 SER A CA 1
ATOM 758 C C . SER A 1 103 ? 21.447 13.205 -12.652 1.00 75.38 103 SER A C 1
ATOM 760 O O . SER A 1 103 ? 22.390 12.814 -11.971 1.00 75.38 103 SER A O 1
ATOM 762 N N . ALA A 1 104 ? 21.606 14.119 -13.615 1.00 75.81 104 ALA A N 1
ATOM 763 C CA . ALA A 1 104 ? 22.897 14.737 -13.900 1.00 75.81 104 ALA A CA 1
ATOM 764 C C . ALA A 1 104 ? 23.460 15.474 -12.674 1.00 75.81 104 ALA A C 1
ATOM 766 O O . ALA A 1 104 ? 24.632 15.326 -12.367 1.00 75.81 104 ALA A O 1
ATOM 767 N N . GLN A 1 105 ? 22.633 16.211 -11.935 1.00 76.19 105 GLN A N 1
ATOM 768 C CA . GLN A 1 105 ? 23.054 16.910 -1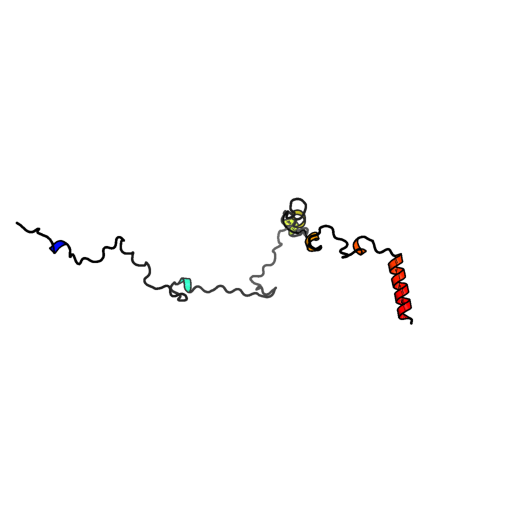0.720 1.00 76.19 105 GLN A CA 1
ATOM 769 C C . GLN A 1 105 ? 23.372 15.946 -9.569 1.00 76.19 105 GLN A C 1
ATOM 771 O O . GLN A 1 105 ? 24.395 16.131 -8.920 1.00 76.19 105 GLN A O 1
ATOM 776 N N . LEU A 1 106 ? 22.589 14.880 -9.373 1.00 80.50 106 LEU A N 1
ATOM 777 C CA . LEU A 1 106 ? 22.887 13.836 -8.378 1.00 80.50 106 LEU A CA 1
ATOM 778 C C . LEU A 1 106 ? 24.247 13.168 -8.623 1.00 80.50 106 LEU A C 1
ATOM 780 O O . LEU A 1 106 ? 24.973 12.863 -7.682 1.00 80.50 106 LEU A O 1
ATOM 784 N N . HIS A 1 107 ? 24.606 12.946 -9.888 1.00 78.00 107 HIS A N 1
ATOM 785 C CA . HIS A 1 107 ? 25.887 12.341 -10.261 1.00 78.00 107 HIS A CA 1
ATOM 786 C C . HIS A 1 107 ? 27.047 13.349 -10.354 1.00 78.00 107 HIS A C 1
ATOM 788 O O . HIS A 1 107 ? 28.188 12.945 -10.583 1.00 78.00 107 HIS A O 1
ATOM 794 N N . HIS A 1 108 ? 26.776 14.645 -10.183 1.00 75.56 108 HIS A N 1
ATOM 795 C CA . HIS A 1 108 ? 27.747 15.727 -10.358 1.00 75.56 108 HIS A CA 1
ATOM 796 C C . HIS A 1 108 ? 27.680 16.771 -9.228 1.00 75.56 108 HIS A C 1
ATOM 798 O O . HIS A 1 108 ? 27.843 17.964 -9.487 1.00 75.56 108 HIS A O 1
ATOM 804 N N . ASP A 1 109 ? 27.439 16.344 -7.984 1.00 75.88 109 ASP A N 1
ATOM 805 C CA . ASP A 1 109 ? 27.430 17.201 -6.783 1.00 75.88 109 ASP A CA 1
ATOM 806 C C . ASP A 1 109 ? 26.572 18.475 -6.945 1.00 75.88 109 ASP A C 1
ATOM 808 O O . ASP A 1 109 ? 27.000 19.597 -6.657 1.00 75.88 109 ASP A O 1
ATOM 812 N N . GLY A 1 110 ? 25.373 18.325 -7.507 1.00 74.50 110 GLY A N 1
ATOM 813 C CA . GLY A 1 110 ? 24.439 19.423 -7.764 1.00 74.50 110 GLY A CA 1
ATOM 814 C C . GLY A 1 110 ? 24.686 20.200 -9.068 1.00 74.50 110 GLY A C 1
ATOM 815 O O . GLY A 1 110 ? 23.914 21.103 -9.398 1.00 74.50 110 GLY A O 1
ATOM 816 N N . GLN A 1 111 ? 25.725 19.874 -9.846 1.00 73.31 111 GLN A N 1
ATOM 817 C CA . GLN A 1 111 ? 26.153 20.650 -11.020 1.00 73.31 111 GLN A CA 1
ATOM 818 C C . GLN A 1 111 ? 25.734 20.006 -12.349 1.00 73.31 111 GLN A C 1
ATOM 820 O O . GLN A 1 111 ? 26.180 18.924 -12.705 1.00 73.31 111 GLN A O 1
ATOM 825 N N . ALA A 1 112 ? 24.946 20.706 -13.168 1.00 67.81 112 ALA A N 1
ATOM 826 C CA . ALA A 1 112 ? 24.358 20.133 -14.388 1.00 67.81 112 ALA A CA 1
ATOM 827 C C . ALA A 1 112 ? 25.358 19.764 -15.516 1.00 67.81 112 ALA A C 1
ATOM 829 O O . ALA A 1 112 ? 25.016 18.979 -16.399 1.00 67.81 112 ALA A O 1
ATOM 830 N N . HIS A 1 113 ? 26.581 20.313 -15.525 1.00 65.50 113 HIS A N 1
ATOM 831 C CA . HIS A 1 113 ? 27.509 20.204 -16.669 1.00 65.50 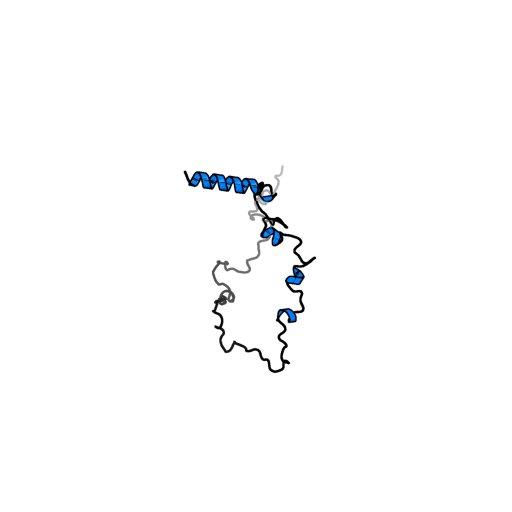113 HIS A CA 1
ATOM 832 C C . HIS A 1 113 ? 28.966 19.884 -16.300 1.00 65.50 113 HIS A C 1
ATOM 834 O O . HIS A 1 113 ? 29.887 20.180 -17.068 1.00 65.50 113 HIS A O 1
ATOM 840 N N . ARG A 1 114 ? 29.228 19.290 -15.133 1.00 63.91 114 ARG A N 1
ATOM 841 C CA . ARG A 1 114 ? 30.607 19.145 -14.659 1.00 63.91 114 ARG A CA 1
ATOM 842 C C . ARG A 1 114 ? 31.328 17.951 -15.291 1.00 63.91 114 ARG A C 1
ATOM 844 O O . ARG A 1 114 ? 31.270 16.841 -14.783 1.00 63.91 114 ARG A O 1
ATOM 851 N N . LYS A 1 115 ? 32.068 18.192 -16.378 1.00 63.66 115 LYS A N 1
ATOM 852 C CA . LYS A 1 115 ? 32.929 17.168 -17.006 1.00 63.66 115 LYS A CA 1
ATOM 853 C C . LYS A 1 115 ? 34.339 17.069 -16.412 1.00 63.66 115 LYS A C 1
ATOM 855 O O . LYS A 1 115 ? 34.990 16.052 -16.610 1.00 63.66 115 LYS A O 1
ATOM 860 N N . HIS A 1 116 ? 34.793 18.067 -15.649 1.00 58.59 116 HIS A N 1
ATOM 861 C CA . HIS A 1 116 ? 36.121 18.061 -15.028 1.00 58.59 116 HIS A CA 1
ATOM 862 C C . HIS A 1 116 ? 36.068 18.697 -13.636 1.00 58.59 116 HIS A C 1
ATOM 864 O O . HIS A 1 116 ? 35.974 19.914 -13.494 1.00 58.59 116 HIS A O 1
ATOM 870 N N . HIS A 1 117 ? 36.111 17.873 -12.589 1.00 59.47 117 HIS A N 1
ATOM 871 C CA . HIS A 1 117 ? 36.286 18.330 -11.210 1.00 59.47 117 HIS A CA 1
ATOM 872 C C . HIS A 1 117 ? 37.771 18.257 -10.820 1.00 59.47 117 HIS A C 1
ATOM 874 O O . HIS A 1 117 ? 38.124 17.667 -9.807 1.00 59.47 117 HIS A O 1
ATOM 880 N N . GLY A 1 118 ? 38.660 18.847 -11.623 1.00 57.50 118 GLY A N 1
ATOM 881 C CA . GLY A 1 118 ? 40.023 19.107 -11.161 1.00 57.50 118 GLY A CA 1
ATOM 882 C C . GLY A 1 118 ? 39.954 20.194 -10.092 1.00 57.50 118 GLY A C 1
ATOM 883 O O . GLY A 1 118 ? 39.647 21.342 -10.408 1.00 57.50 118 GLY A O 1
ATOM 884 N N . SER A 1 119 ? 40.144 19.849 -8.817 1.00 62.69 119 SER A N 1
ATOM 885 C CA . SER A 1 119 ? 40.271 20.850 -7.757 1.00 62.69 119 SER A CA 1
ATOM 886 C C . SER A 1 119 ? 41.645 21.510 -7.875 1.00 62.69 119 SER A C 1
ATOM 888 O O . SER A 1 119 ? 42.620 21.016 -7.320 1.00 62.69 119 SER A O 1
ATOM 890 N N . GLY A 1 120 ? 41.734 22.598 -8.641 1.00 65.19 120 GLY A N 1
ATOM 891 C CA . GLY A 1 120 ? 42.964 23.374 -8.793 1.00 65.19 120 GLY A CA 1
ATOM 892 C C . GLY A 1 120 ? 43.137 23.986 -10.181 1.00 65.19 120 GLY A C 1
ATOM 893 O O . GLY A 1 120 ? 42.232 23.959 -11.015 1.00 65.19 120 GLY A O 1
ATOM 894 N N . LEU A 1 121 ? 44.333 24.523 -10.428 1.00 62.81 121 LEU A N 1
ATOM 895 C CA . LEU A 1 121 ? 44.744 25.108 -11.711 1.00 62.81 121 LEU A CA 1
ATOM 896 C C . LEU A 1 121 ? 44.734 24.089 -12.874 1.00 62.81 121 LEU A C 1
ATOM 898 O O . LEU A 1 121 ? 44.636 24.474 -14.038 1.00 62.81 121 L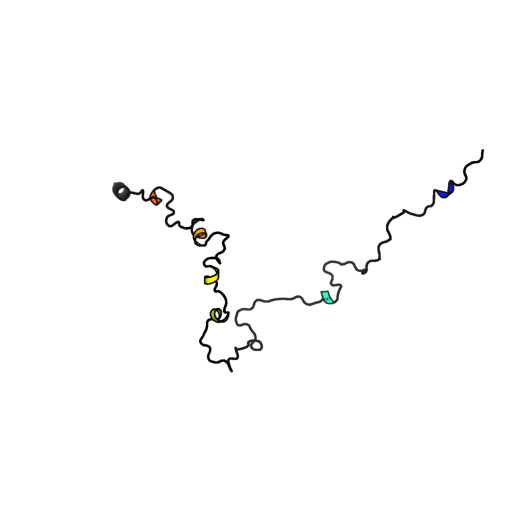EU A O 1
ATOM 902 N N . GLU A 1 122 ? 44.742 22.788 -12.577 1.00 62.59 122 GLU A N 1
ATOM 903 C CA . GLU A 1 122 ? 44.638 21.721 -13.582 1.00 62.59 122 GLU A CA 1
ATOM 904 C C . GLU A 1 122 ? 43.291 21.716 -14.325 1.00 62.59 122 GLU A C 1
ATOM 906 O O . GLU A 1 122 ? 43.234 21.394 -15.509 1.00 62.59 122 GLU A O 1
ATOM 911 N N . GLY A 1 123 ? 42.200 22.133 -13.670 1.00 62.88 123 GLY A N 1
ATOM 912 C CA . GLY A 1 123 ? 40.862 22.145 -14.274 1.00 62.88 123 GLY A CA 1
ATOM 913 C C . GLY A 1 123 ? 40.637 23.254 -15.310 1.00 62.88 123 GLY A C 1
ATOM 914 O O . GLY A 1 123 ? 39.690 23.174 -16.089 1.00 62.88 123 GLY A O 1
ATOM 915 N N . VAL A 1 124 ? 41.500 24.276 -15.332 1.00 65.50 124 VAL A N 1
ATOM 916 C CA . VAL A 1 124 ? 41.442 25.421 -16.263 1.00 65.50 124 VAL A CA 1
ATOM 917 C C . VAL A 1 124 ? 42.500 25.340 -17.370 1.00 65.50 124 VAL A C 1
ATOM 919 O O . VAL A 1 124 ? 42.688 26.300 -18.112 1.00 65.50 124 VAL A O 1
ATOM 922 N N . GLY A 1 125 ? 43.191 24.199 -17.496 1.00 61.72 125 GLY A N 1
ATOM 923 C CA . GLY A 1 125 ? 44.229 23.996 -18.510 1.00 61.72 125 GLY A CA 1
ATOM 924 C C . GLY A 1 125 ? 45.542 24.731 -18.223 1.00 61.72 125 GLY A C 1
ATOM 925 O O . GLY A 1 125 ? 46.320 24.953 -19.145 1.00 61.72 125 GLY A O 1
ATOM 926 N N . ALA A 1 126 ? 45.803 25.116 -16.967 1.00 63.06 126 ALA A N 1
ATOM 927 C CA . ALA A 1 126 ? 47.016 25.848 -16.592 1.00 63.06 126 ALA A CA 1
ATOM 928 C C . ALA A 1 126 ? 48.249 24.951 -16.353 1.00 63.06 126 ALA A C 1
ATOM 930 O O . ALA A 1 126 ? 49.321 25.470 -16.053 1.00 63.06 126 ALA A O 1
ATOM 931 N N . SER A 1 127 ? 48.141 23.627 -16.516 1.00 60.66 127 SER A N 1
ATOM 932 C CA . SER A 1 127 ? 49.314 22.756 -16.639 1.00 60.66 127 SER A CA 1
ATOM 933 C C . SER A 1 127 ? 49.829 22.821 -18.081 1.00 60.66 127 SER A C 1
ATOM 935 O O . SER A 1 127 ? 49.362 22.086 -18.957 1.00 60.66 127 SER A O 1
ATOM 937 N N . SER A 1 128 ? 50.767 23.722 -18.363 1.00 61.97 128 SER A N 1
ATOM 938 C CA . SER A 1 128 ? 51.530 23.669 -19.609 1.00 61.97 128 SER A CA 1
ATOM 939 C C . SER A 1 128 ? 52.323 22.360 -19.633 1.00 61.97 128 SER A C 1
ATOM 941 O O . SER A 1 128 ? 53.057 22.030 -18.703 1.00 61.97 128 SER A O 1
ATOM 943 N N . ARG A 1 129 ? 52.143 21.586 -20.706 1.00 64.44 129 ARG A N 1
ATOM 944 C CA . ARG A 1 129 ? 52.752 20.259 -20.896 1.00 64.44 129 ARG A CA 1
ATOM 945 C C . ARG A 1 129 ? 54.277 20.270 -20.728 1.00 64.44 129 ARG A C 1
ATOM 947 O O . ARG A 1 129 ? 54.839 19.301 -20.235 1.00 64.44 129 ARG A O 1
ATOM 954 N N . GLU A 1 130 ? 54.898 21.392 -21.073 1.00 62.94 130 GLU A N 1
ATOM 955 C CA . GLU A 1 130 ? 56.338 21.637 -20.963 1.00 62.94 130 GLU A CA 1
ATOM 956 C C . GLU A 1 130 ? 56.834 21.582 -19.508 1.00 62.94 130 GLU A C 1
ATOM 958 O O . GLU A 1 130 ? 57.837 20.931 -19.239 1.00 62.94 130 GLU A O 1
ATOM 963 N N . TYR A 1 131 ? 56.095 22.154 -18.550 1.00 64.75 131 TYR A N 1
ATOM 964 C CA . TYR A 1 131 ? 56.488 22.138 -17.132 1.00 64.75 131 TYR A CA 1
ATOM 965 C C . TYR A 1 131 ? 56.338 20.746 -16.502 1.00 64.75 131 TYR A C 1
ATOM 967 O O . TYR A 1 131 ? 57.137 20.349 -15.658 1.00 64.75 131 TYR A O 1
ATOM 975 N N . VAL A 1 132 ? 55.329 19.982 -16.932 1.00 67.06 132 VAL A N 1
ATOM 976 C CA . VAL A 1 132 ? 55.088 18.615 -16.440 1.00 67.06 132 VAL A CA 1
ATOM 977 C C . VAL A 1 132 ? 56.144 17.642 -16.972 1.00 67.06 132 VAL A C 1
ATOM 979 O O . VAL A 1 132 ? 56.541 16.714 -16.269 1.00 67.06 132 VAL A O 1
ATOM 982 N N . GLU A 1 133 ? 56.604 17.835 -18.211 1.00 69.88 133 GLU A N 1
ATOM 983 C CA . GLU A 1 133 ? 57.679 17.030 -18.800 1.00 69.88 133 GLU A CA 1
ATOM 984 C C . GLU A 1 133 ? 59.036 17.342 -18.139 1.00 69.88 133 GLU A C 1
ATOM 986 O O . GLU A 1 133 ? 59.763 16.406 -17.801 1.00 69.88 133 GLU A O 1
ATOM 991 N N . GLU A 1 134 ? 59.322 18.614 -17.836 1.00 71.06 134 GLU A N 1
ATOM 992 C CA . GLU A 1 134 ? 60.547 19.037 -17.141 1.00 71.06 134 GLU A CA 1
ATOM 993 C C . GLU A 1 134 ? 60.632 18.501 -15.695 1.00 71.06 134 GLU A C 1
ATOM 995 O O . GLU A 1 134 ? 61.673 17.973 -15.290 1.00 71.06 134 GLU A O 1
ATOM 1000 N N . GLU A 1 135 ? 59.536 18.527 -14.923 1.00 70.44 135 GLU A N 1
ATOM 1001 C CA . GLU A 1 135 ? 59.500 17.916 -13.582 1.00 70.44 135 GLU A CA 1
ATOM 1002 C C . GLU A 1 135 ? 59.752 16.404 -13.620 1.00 70.44 135 GLU A C 1
ATOM 1004 O O . GLU A 1 135 ? 60.448 15.858 -12.758 1.00 70.44 135 GLU A O 1
ATOM 1009 N N . LYS A 1 136 ? 59.210 15.714 -14.629 1.00 75.62 136 LYS A N 1
ATOM 1010 C CA . LYS A 1 136 ? 59.375 14.264 -14.789 1.00 75.62 136 LYS A CA 1
ATOM 1011 C C . LYS A 1 136 ? 60.821 13.895 -15.103 1.00 75.62 136 LYS A C 1
ATOM 1013 O O . LYS A 1 136 ? 61.317 12.882 -14.608 1.00 75.62 136 LYS A O 1
ATOM 1018 N N . GLU A 1 137 ? 61.496 14.722 -15.896 1.00 77.12 137 GLU A N 1
ATOM 1019 C CA . GLU A 1 137 ? 62.904 14.543 -16.235 1.00 77.12 137 GLU A CA 1
ATOM 1020 C C . GLU A 1 137 ? 63.815 14.837 -15.032 1.00 77.12 137 GLU A C 1
ATOM 1022 O O . GLU A 1 137 ? 64.743 14.073 -14.759 1.00 77.12 137 GLU A O 1
ATOM 1027 N N . MET A 1 138 ? 63.517 15.878 -14.243 1.00 75.25 138 MET A N 1
ATOM 1028 C CA . MET A 1 138 ? 64.237 16.145 -12.990 1.00 75.25 138 MET A CA 1
ATOM 1029 C C . MET A 1 138 ? 64.038 15.033 -11.955 1.00 75.25 138 MET A C 1
ATOM 1031 O O . MET A 1 138 ? 64.986 14.670 -11.260 1.00 75.25 138 MET A O 1
ATOM 1035 N N . GLN A 1 139 ? 62.832 14.467 -11.858 1.00 75.12 139 GLN A N 1
ATOM 1036 C CA . GLN A 1 139 ? 62.554 13.347 -10.961 1.00 75.12 139 GLN A CA 1
ATOM 1037 C C . GLN A 1 139 ? 63.356 12.101 -11.364 1.00 75.12 139 GLN A C 1
ATOM 1039 O O . GLN A 1 139 ? 64.025 11.520 -10.518 1.00 75.12 139 GLN A O 1
ATOM 1044 N N . GLN A 1 140 ? 63.388 11.757 -12.657 1.00 75.56 140 GLN A N 1
ATOM 1045 C CA . GLN A 1 140 ? 64.186 10.627 -13.151 1.00 75.56 140 GLN A CA 1
ATOM 1046 C C . GLN A 1 140 ? 65.688 10.796 -12.912 1.00 75.56 140 GLN A C 1
ATOM 1048 O O . GLN A 1 140 ? 66.376 9.807 -12.674 1.00 75.56 140 GLN A O 1
ATOM 1053 N N . ARG A 1 141 ? 66.211 12.027 -12.956 1.00 72.19 141 ARG A N 1
ATOM 1054 C CA . ARG A 1 141 ? 67.625 12.289 -12.648 1.00 72.19 141 ARG A CA 1
ATOM 1055 C C . ARG A 1 141 ? 67.946 12.165 -11.160 1.00 72.19 141 ARG A C 1
ATOM 1057 O O . ARG A 1 141 ? 69.053 11.758 -10.838 1.00 72.19 141 ARG A O 1
ATOM 1064 N N . ARG A 1 142 ? 66.996 12.477 -10.271 1.00 72.31 142 ARG A N 1
ATOM 1065 C CA . ARG A 1 142 ? 67.151 12.278 -8.818 1.00 72.31 142 ARG A CA 1
ATOM 1066 C C . ARG A 1 142 ? 67.118 10.810 -8.406 1.00 72.31 142 ARG A C 1
ATOM 1068 O O . ARG A 1 142 ? 67.732 10.460 -7.411 1.00 72.31 142 ARG A O 1
ATOM 1075 N N . ASP A 1 143 ? 66.422 9.970 -9.164 1.00 69.44 143 ASP A N 1
ATOM 1076 C CA . ASP A 1 143 ? 66.304 8.538 -8.871 1.00 69.44 143 ASP A CA 1
ATOM 1077 C C . ASP A 1 143 ? 67.521 7.720 -9.371 1.00 69.44 143 ASP A C 1
ATOM 1079 O O . ASP A 1 143 ? 67.579 6.508 -9.162 1.00 69.44 143 ASP A O 1
ATOM 1083 N N . PHE A 1 144 ? 68.480 8.370 -10.045 1.00 58.53 144 PHE A N 1
ATOM 1084 C CA . PHE A 1 144 ? 69.676 7.757 -10.640 1.00 58.53 144 PHE A CA 1
ATOM 1085 C C . PHE A 1 144 ? 71.011 8.209 -10.010 1.00 58.53 144 PHE A C 1
ATOM 1087 O O . PHE A 1 144 ? 72.069 7.818 -10.510 1.00 58.53 144 PHE A O 1
ATOM 1094 N N . GLU A 1 145 ? 70.969 8.987 -8.925 1.00 51.19 145 GLU A N 1
ATOM 1095 C CA . GLU A 1 145 ? 72.115 9.323 -8.058 1.00 51.19 145 GLU A CA 1
ATOM 1096 C C . GLU A 1 145 ? 71.998 8.584 -6.716 1.00 51.19 145 GLU A C 1
ATOM 1098 O O . GLU A 1 145 ? 73.031 8.050 -6.248 1.00 51.19 145 GLU A O 1
#

Secondary structure (DSSP, 8-state):
--PPS-GGGS--------SSPPPPPPS--S---TT---SGGGGSPPP---PPPTT-S-GGG-PPP--TTS-------HHHHT-S--HHHHTSGGGS-SSS--HHHHTTTT-TT-S----SGGGGT---HHHHHHHHHHHHHHTT-

Foldseek 3Di:
DDDDPDPVPPPPVPDDDDPDDDDDDDPDPDDPPPPDDPDPVSPDDDDDDDDDDPPPDDPVPDDDDDPVPDDPDPCDDPVNVVVDDDPVRLCDDPNNDPDDQDPCCVVVVRDNDDPDPPPDPVRVVNPDVVVVVVVVVVVVVVVVD